Protein AF-A0A4Q3GXN6-F1 (afdb_monomer_lite)

pLDDT: mean 95.08, std 3.42, range [71.81, 98.31]

Secondary structure (DSSP, 8-state):
-EEEEE--SHHHHHHHHHHHHTT-EEEEE-SSSSTTGGGPEEEEEETTEEEEEE-S---EE--SHHHHHHHHHHHHTTSEEE-GGG-TTEEEESSSGGGGG--

Radius of gyration: 15.0 Å; chains: 1; bounding box: 37×30×45 Å

Foldseek 3Di:
DEEEFEALEPVSLVVQVVQVVVVYHYDYDYPDPDRQVQQDWDWDQDPVGIDIDSPGDPWDFDDDPVVVVLQVVCVVVVQKDADPVVHPRIMAGPVGSCSSSPD

Sequence (103 aa):
MRFAIIGSGMAGLACADALASAGHSAELFDKGRGAGGRMATRRMHTPLGQVSIDHGAQYFTVRDPGFAQLVARWRSAGIATPWVPAGKDAWIGIPGMNAVIKQ

Structure (mmCIF, N/CA/C/O backbone):
data_AF-A0A4Q3GXN6-F1
#
_entry.id   AF-A0A4Q3GXN6-F1
#
loop_
_atom_site.group_PDB
_atom_site.id
_atom_site.type_symbol
_atom_site.label_atom_id
_atom_site.label_alt_id
_atom_site.label_comp_id
_atom_site.label_asym_id
_atom_site.label_entity_id
_atom_site.label_seq_id
_atom_site.pdbx_PDB_ins_code
_atom_site.Cartn_x
_atom_site.Cartn_y
_atom_site.Cartn_z
_atom_site.occupancy
_atom_site.B_iso_or_equiv
_atom_site.auth_seq_id
_atom_site.auth_comp_id
_atom_site.auth_asym_id
_atom_site.auth_atom_id
_atom_site.pdbx_PDB_model_num
ATOM 1 N N . MET A 1 1 ? -18.766 7.702 14.786 1.00 91.19 1 MET A N 1
ATOM 2 C CA . MET A 1 1 ? -18.576 9.040 14.171 1.00 91.19 1 MET A CA 1
ATOM 3 C C . MET A 1 1 ? -18.121 8.869 12.728 1.00 91.19 1 MET A C 1
ATOM 5 O O . MET A 1 1 ? -17.660 7.781 12.389 1.00 91.19 1 MET A O 1
ATOM 9 N N . ARG A 1 2 ? -18.271 9.903 11.889 1.00 96.56 2 ARG A N 1
ATOM 10 C CA . ARG A 1 2 ? -17.802 9.892 10.497 1.00 96.56 2 ARG A CA 1
ATOM 11 C C . ARG A 1 2 ? -16.635 10.857 10.326 1.00 96.56 2 ARG A C 1
ATOM 13 O O . ARG A 1 2 ? -16.758 12.020 10.693 1.00 96.56 2 ARG A O 1
ATOM 20 N N . PHE A 1 3 ? -15.530 10.357 9.786 1.00 98.31 3 PHE A N 1
ATOM 21 C CA . PHE A 1 3 ? -14.287 11.100 9.594 1.00 98.31 3 PHE A CA 1
ATOM 22 C C . PHE A 1 3 ? -14.021 11.332 8.110 1.00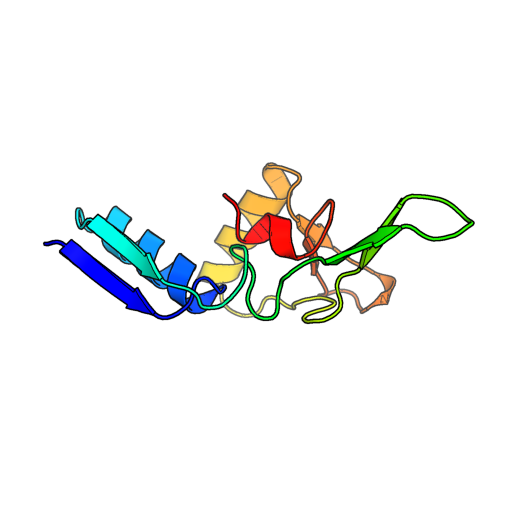 98.31 3 PHE A C 1
ATOM 24 O O . PHE A 1 3 ? -14.283 10.455 7.288 1.00 98.31 3 PHE A O 1
ATOM 31 N N . ALA A 1 4 ? -13.468 12.495 7.779 1.00 98.06 4 ALA A N 1
ATOM 32 C CA . ALA A 1 4 ? -12.906 12.770 6.464 1.00 98.06 4 ALA A CA 1
ATOM 33 C C . ALA A 1 4 ? -11.379 12.686 6.554 1.00 98.06 4 ALA A C 1
ATOM 35 O O . ALA A 1 4 ? -10.771 13.339 7.402 1.00 98.06 4 ALA A O 1
ATOM 36 N N . ILE A 1 5 ? -10.763 11.888 5.686 1.00 98.06 5 ILE A N 1
ATOM 37 C CA . ILE A 1 5 ? -9.310 11.724 5.602 1.00 98.06 5 ILE A CA 1
ATOM 38 C C . ILE A 1 5 ? -8.844 12.298 4.269 1.00 98.06 5 ILE A C 1
ATOM 40 O O . ILE A 1 5 ? -9.293 11.865 3.210 1.00 98.06 5 ILE A O 1
ATOM 44 N N . ILE A 1 6 ? -7.921 13.258 4.310 1.00 97.94 6 ILE A N 1
ATOM 45 C CA . ILE A 1 6 ? -7.311 13.821 3.103 1.00 97.94 6 ILE A CA 1
ATOM 46 C C . ILE A 1 6 ? -6.012 13.064 2.807 1.00 97.94 6 ILE A C 1
ATOM 48 O O . ILE A 1 6 ? -5.011 13.218 3.505 1.00 97.94 6 ILE A O 1
ATOM 52 N N . GLY A 1 7 ? -6.040 12.249 1.757 1.00 96.75 7 GLY A N 1
ATOM 53 C CA . GLY A 1 7 ? -4.942 11.413 1.284 1.00 96.75 7 GLY A CA 1
ATOM 54 C C . GLY A 1 7 ? -5.243 9.919 1.418 1.00 96.75 7 GLY A C 1
ATOM 55 O O . GLY A 1 7 ? -5.391 9.388 2.512 1.00 96.75 7 GLY A O 1
ATOM 56 N N . SER A 1 8 ? -5.232 9.216 0.289 1.00 95.44 8 SER A N 1
ATOM 57 C CA . SER A 1 8 ? -5.431 7.765 0.135 1.00 95.44 8 SER A CA 1
ATOM 58 C C . SER A 1 8 ? -4.106 7.006 -0.066 1.00 95.44 8 SER A C 1
ATOM 60 O O . SER A 1 8 ? -3.998 6.040 -0.826 1.00 95.44 8 SER A O 1
ATOM 62 N N . GLY A 1 9 ? -3.047 7.486 0.590 1.00 95.56 9 GLY A N 1
ATOM 63 C CA . GLY A 1 9 ? -1.779 6.763 0.719 1.00 95.56 9 GLY A CA 1
ATOM 64 C C . GLY A 1 9 ? -1.768 5.832 1.937 1.00 95.56 9 GLY A C 1
ATOM 65 O O . GLY A 1 9 ? -2.712 5.830 2.722 1.00 95.56 9 GLY A O 1
ATOM 66 N N . MET A 1 10 ? -0.659 5.108 2.137 1.00 94.81 10 MET A N 1
ATOM 67 C CA . MET A 1 10 ? -0.467 4.159 3.253 1.00 94.81 10 MET A CA 1
ATOM 68 C C . MET A 1 10 ? -0.915 4.711 4.614 1.00 94.81 10 MET A C 1
ATOM 70 O O . MET A 1 10 ? -1.652 4.048 5.327 1.00 94.81 10 MET A O 1
ATOM 74 N N . ALA A 1 11 ? -0.515 5.938 4.962 1.00 95.88 11 ALA A N 1
ATOM 75 C CA . ALA A 1 11 ? -0.871 6.530 6.251 1.00 95.88 11 ALA A CA 1
ATOM 76 C C . ALA A 1 11 ? -2.382 6.794 6.395 1.00 95.88 11 ALA A C 1
ATOM 78 O O . ALA A 1 11 ? -2.958 6.495 7.436 1.00 95.88 11 ALA A O 1
ATOM 79 N N . GLY A 1 12 ? -3.032 7.325 5.354 1.00 96.69 12 GLY A N 1
ATOM 80 C CA . GLY A 1 12 ? -4.470 7.607 5.383 1.00 96.69 12 GLY A CA 1
ATOM 81 C C . GLY A 1 12 ? -5.310 6.332 5.419 1.00 96.69 12 GLY A C 1
ATOM 82 O O . GLY A 1 12 ? -6.277 6.257 6.167 1.00 96.69 12 GLY A O 1
ATOM 83 N N . LEU A 1 13 ? -4.891 5.303 4.682 1.00 95.00 13 LEU A N 1
ATOM 84 C CA . LEU A 1 13 ? -5.535 3.989 4.698 1.00 95.00 13 LEU A CA 1
ATOM 85 C C . LEU A 1 13 ? -5.336 3.267 6.034 1.00 95.00 13 LEU A C 1
ATOM 87 O O . LEU A 1 13 ? -6.299 2.740 6.575 1.00 95.00 13 LEU A O 1
ATOM 91 N N . ALA A 1 14 ? -4.134 3.312 6.615 1.00 94.62 14 ALA A N 1
ATOM 92 C CA . ALA A 1 14 ? -3.888 2.772 7.953 1.00 94.62 14 ALA A CA 1
ATOM 93 C C . ALA A 1 14 ? -4.731 3.489 9.024 1.00 94.62 14 ALA A C 1
ATOM 95 O O . ALA A 1 14 ? -5.258 2.855 9.934 1.00 94.62 14 ALA A O 1
ATOM 96 N N . CYS A 1 15 ? -4.904 4.810 8.903 1.00 96.62 15 CYS A N 1
ATOM 97 C CA . CYS A 1 15 ? -5.799 5.569 9.774 1.00 96.62 15 CYS A CA 1
ATOM 98 C C . CYS A 1 15 ? -7.267 5.154 9.588 1.00 96.62 15 CYS A C 1
ATOM 100 O O . CYS A 1 15 ? -7.969 4.957 10.578 1.00 96.62 15 CYS A O 1
ATOM 102 N N . ALA A 1 16 ? -7.721 4.981 8.343 1.00 96.00 16 ALA A N 1
ATOM 103 C CA . ALA A 1 16 ? -9.072 4.512 8.045 1.00 96.00 16 ALA A CA 1
ATOM 104 C C . ALA A 1 16 ? -9.338 3.116 8.633 1.00 96.00 16 ALA A C 1
ATOM 106 O O . ALA A 1 16 ? -10.383 2.913 9.244 1.00 96.00 16 ALA A O 1
ATOM 107 N N . ASP A 1 17 ? -8.381 2.194 8.507 1.00 93.81 17 ASP A N 1
ATOM 108 C CA . ASP A 1 17 ? -8.451 0.838 9.065 1.00 93.81 17 ASP A CA 1
ATOM 109 C C . ASP A 1 17 ? -8.533 0.849 10.602 1.00 93.81 17 ASP A C 1
ATOM 111 O O . ASP A 1 17 ? -9.383 0.186 11.203 1.00 93.81 17 ASP A O 1
ATOM 115 N N . ALA A 1 18 ? -7.720 1.689 11.253 1.00 95.69 18 ALA A N 1
ATOM 116 C CA . ALA A 1 18 ? -7.767 1.869 12.702 1.00 95.69 18 ALA A CA 1
ATOM 117 C C . ALA A 1 18 ? -9.109 2.461 13.175 1.00 95.69 18 ALA A C 1
ATOM 119 O O . ALA A 1 18 ? -9.676 2.004 14.168 1.00 95.69 18 ALA A O 1
ATOM 120 N N . LEU A 1 19 ? -9.649 3.452 12.456 1.00 97.69 19 LEU A N 1
ATOM 121 C CA . LEU A 1 19 ? -10.961 4.037 12.749 1.00 97.69 19 LEU A CA 1
ATOM 122 C C . LEU A 1 19 ? -12.093 3.023 12.546 1.00 97.69 19 LEU A C 1
ATOM 124 O O . LEU A 1 19 ? -12.981 2.928 13.393 1.00 97.69 19 LEU A O 1
ATOM 128 N N . ALA A 1 20 ? -12.046 2.241 11.466 1.00 96.38 20 ALA A N 1
ATOM 129 C CA . ALA A 1 20 ? -13.006 1.173 11.198 1.00 96.38 20 ALA A CA 1
ATOM 130 C C . ALA A 1 20 ? -12.996 0.118 12.309 1.00 96.38 20 ALA A C 1
ATOM 132 O O . ALA A 1 20 ? -14.053 -0.231 12.836 1.00 96.38 20 ALA A O 1
ATOM 133 N N . SER A 1 21 ? -11.806 -0.305 12.743 1.00 95.81 21 SER A N 1
ATOM 134 C CA . SER A 1 21 ? -11.622 -1.238 13.863 1.00 95.81 21 SER A CA 1
ATOM 135 C C . SER A 1 21 ? -12.177 -0.702 15.190 1.00 95.81 21 SER A C 1
ATOM 137 O O . SER A 1 21 ? -12.595 -1.478 16.045 1.00 95.81 21 SER A O 1
ATOM 139 N N . ALA A 1 22 ? -12.237 0.622 15.354 1.00 97.56 22 ALA A N 1
ATOM 140 C CA . ALA A 1 22 ? -12.849 1.292 16.501 1.00 97.56 22 ALA A CA 1
ATOM 141 C C . ALA A 1 22 ? -14.367 1.551 16.341 1.00 97.56 22 ALA A C 1
ATOM 143 O O . ALA A 1 22 ? -14.967 2.250 17.158 1.00 97.56 22 ALA A O 1
ATOM 144 N N . GLY A 1 23 ? -15.012 1.026 15.292 1.00 98.06 23 GLY A N 1
ATOM 145 C CA . GLY A 1 23 ? -16.445 1.219 15.039 1.00 98.06 23 GLY A CA 1
ATOM 146 C C . GLY A 1 23 ? -16.789 2.602 14.478 1.00 98.06 23 GLY A C 1
ATOM 147 O O . GLY A 1 23 ? -17.882 3.133 14.702 1.00 98.06 23 GLY A O 1
ATOM 148 N N . HIS A 1 24 ? -15.850 3.245 13.789 1.00 98.31 24 HIS A N 1
ATOM 149 C CA . HIS A 1 24 ? -16.066 4.520 13.115 1.00 98.31 24 HIS A CA 1
ATOM 150 C C . HIS A 1 24 ? -16.028 4.364 11.597 1.00 98.31 24 HIS A C 1
ATOM 152 O O . HIS A 1 24 ? -15.356 3.499 11.055 1.00 98.31 24 HIS A O 1
ATOM 158 N N . SER A 1 25 ? -16.739 5.238 10.891 1.00 97.56 25 SER A N 1
ATOM 159 C CA . SER A 1 25 ? -16.688 5.297 9.429 1.00 97.56 25 SER A CA 1
ATOM 160 C C . SER A 1 25 ? -15.711 6.384 8.988 1.00 97.56 25 SER A C 1
ATOM 162 O O . SER A 1 25 ? -15.746 7.485 9.543 1.00 97.56 25 SER A O 1
ATOM 164 N N . ALA A 1 26 ? -14.907 6.123 7.962 1.00 97.19 26 ALA A N 1
ATOM 165 C CA . ALA A 1 26 ? -14.036 7.116 7.344 1.00 97.19 26 ALA A CA 1
ATOM 166 C C . ALA A 1 26 ? -14.301 7.207 5.838 1.00 97.19 26 ALA A C 1
ATOM 168 O O . ALA A 1 26 ? -14.532 6.196 5.179 1.00 97.19 26 ALA A O 1
ATOM 169 N N . GLU A 1 27 ? -14.253 8.419 5.300 1.00 96.88 27 GLU A N 1
ATOM 170 C CA . GLU A 1 27 ? -14.264 8.679 3.864 1.00 96.88 27 GLU A CA 1
ATOM 171 C C . GLU A 1 27 ? -12.934 9.307 3.462 1.00 96.88 27 GLU A C 1
ATOM 173 O O . GLU A 1 27 ? -12.474 10.269 4.085 1.00 96.88 27 GLU A O 1
ATOM 178 N N . LEU A 1 28 ? -12.296 8.734 2.442 1.00 95.69 28 LEU A N 1
ATOM 179 C CA . LEU A 1 28 ? -10.999 9.182 1.962 1.00 95.69 28 LEU A CA 1
ATOM 180 C C . LEU A 1 28 ? -11.172 10.063 0.728 1.00 95.69 28 LEU A C 1
ATOM 182 O O . LEU A 1 28 ? -11.831 9.682 -0.236 1.00 95.69 28 LEU A O 1
ATOM 186 N N . PHE A 1 29 ? -10.495 11.203 0.736 1.00 96.75 29 PHE A N 1
ATOM 187 C CA . PHE A 1 29 ? -10.427 12.130 -0.382 1.00 96.75 29 PHE A CA 1
ATOM 188 C C . PHE A 1 29 ? -8.991 12.205 -0.870 1.00 96.75 29 PHE A C 1
ATOM 190 O O . PHE A 1 29 ? -8.070 12.423 -0.086 1.00 96.75 29 PHE A O 1
ATOM 197 N N . ASP A 1 30 ? -8.781 12.059 -2.170 1.00 96.25 30 ASP A N 1
ATOM 198 C CA . ASP A 1 30 ? -7.461 12.192 -2.770 1.00 96.25 30 ASP A CA 1
ATOM 199 C C . ASP A 1 30 ? -7.560 12.992 -4.065 1.00 96.25 30 ASP A C 1
ATOM 201 O O . ASP A 1 30 ? -8.550 12.924 -4.791 1.00 96.25 30 ASP A O 1
ATOM 205 N N . LYS A 1 31 ? -6.513 13.759 -4.360 1.00 96.50 31 LYS A N 1
ATOM 206 C CA . LYS A 1 31 ? -6.380 14.465 -5.636 1.00 96.50 31 LYS A CA 1
ATOM 207 C C . LYS A 1 31 ? -6.016 13.500 -6.774 1.00 96.50 31 LYS A C 1
ATOM 209 O O . LYS A 1 31 ? -6.237 13.811 -7.946 1.00 96.50 31 LYS A O 1
ATOM 214 N N . GLY A 1 32 ? -5.386 12.374 -6.449 1.00 89.94 32 GLY A N 1
ATOM 215 C CA . GLY A 1 32 ? -5.025 11.324 -7.389 1.00 89.94 32 GLY A CA 1
ATOM 216 C C . GLY A 1 32 ? -6.245 10.602 -7.960 1.00 89.94 32 GLY A C 1
ATOM 217 O O . GLY A 1 32 ? -7.330 10.607 -7.395 1.00 89.94 32 GLY A O 1
ATOM 218 N N . ARG A 1 33 ? -6.052 9.921 -9.094 1.00 87.56 33 ARG A N 1
ATOM 219 C CA . ARG A 1 33 ? -7.114 9.139 -9.759 1.00 87.56 33 ARG A CA 1
ATOM 220 C C . ARG A 1 33 ? -7.416 7.795 -9.077 1.00 87.56 33 ARG A C 1
ATOM 222 O O . ARG A 1 33 ? -8.223 7.026 -9.584 1.00 87.56 33 ARG A O 1
ATOM 229 N N . GLY A 1 34 ? -6.730 7.473 -7.985 1.00 86.88 34 GLY A N 1
ATOM 230 C CA . GLY A 1 34 ? -6.932 6.244 -7.229 1.00 86.88 34 GLY A CA 1
ATOM 231 C C . GLY A 1 34 ? -5.990 6.145 -6.033 1.00 86.88 34 GLY A C 1
ATOM 232 O O . GLY A 1 34 ? -4.983 6.854 -5.971 1.00 86.88 34 GLY A O 1
ATOM 233 N N . ALA A 1 35 ? -6.317 5.227 -5.121 1.00 89.00 35 ALA A N 1
ATOM 234 C CA . ALA A 1 35 ? -5.524 4.944 -3.930 1.00 89.00 35 ALA A CA 1
ATOM 235 C C . ALA A 1 35 ? -4.103 4.497 -4.286 1.00 89.00 35 ALA A C 1
ATOM 237 O O . ALA A 1 35 ? -3.880 3.762 -5.260 1.00 89.00 35 ALA A O 1
ATOM 238 N N . GLY A 1 36 ? -3.128 4.973 -3.516 1.00 90.44 36 GLY A N 1
ATOM 239 C CA . GLY A 1 36 ? -1.736 4.828 -3.916 1.00 90.44 36 GLY A CA 1
ATOM 240 C C . GLY A 1 36 ? -0.769 5.728 -3.174 1.00 90.44 36 GLY A C 1
ATOM 241 O O . GLY A 1 36 ? 0.193 5.275 -2.550 1.00 90.44 36 GLY A O 1
ATOM 242 N N . GLY A 1 37 ? -0.975 7.036 -3.319 1.00 93.75 37 GLY A N 1
ATOM 243 C CA . GLY A 1 37 ? 0.052 8.027 -3.015 1.00 93.75 37 GLY A CA 1
ATOM 244 C C . GLY A 1 37 ? 1.410 7.626 -3.613 1.00 93.75 37 GLY A C 1
ATOM 245 O O . GLY A 1 37 ? 1.517 7.244 -4.778 1.00 93.75 37 GLY A O 1
ATOM 246 N N . ARG A 1 38 ? 2.453 7.637 -2.779 1.00 96.00 38 ARG A N 1
ATOM 247 C CA . ARG A 1 38 ? 3.824 7.247 -3.161 1.00 96.00 38 ARG A CA 1
ATOM 248 C C . ARG A 1 38 ? 4.019 5.744 -3.390 1.00 96.00 38 ARG A C 1
ATOM 250 O O . ARG A 1 38 ? 5.101 5.342 -3.785 1.00 96.00 38 ARG A O 1
ATOM 257 N N . MET A 1 39 ? 3.003 4.918 -3.170 1.00 95.81 39 MET A N 1
ATOM 258 C CA . MET A 1 39 ? 3.034 3.480 -3.460 1.00 95.81 39 MET A CA 1
ATOM 259 C C . MET A 1 39 ? 2.265 3.134 -4.740 1.00 95.81 39 MET A C 1
ATOM 261 O O . MET A 1 39 ? 2.043 1.967 -5.030 1.00 95.81 39 MET A O 1
ATOM 265 N N . ALA A 1 40 ? 1.826 4.133 -5.513 1.00 94.44 40 ALA A N 1
ATOM 266 C CA . ALA A 1 40 ? 1.060 3.909 -6.729 1.00 94.44 40 ALA A CA 1
ATOM 267 C C . ALA A 1 40 ? 1.885 3.232 -7.842 1.00 94.44 40 ALA A C 1
ATOM 269 O O . ALA A 1 40 ? 2.890 3.768 -8.315 1.00 94.44 40 ALA A O 1
ATOM 270 N N . THR A 1 41 ? 1.370 2.116 -8.352 1.00 94.25 41 THR A N 1
ATOM 271 C CA . THR A 1 41 ? 1.807 1.493 -9.606 1.00 94.25 41 THR A CA 1
ATOM 272 C C . THR A 1 41 ? 1.169 2.209 -10.796 1.00 94.25 41 THR A C 1
ATOM 274 O O . THR A 1 41 ? -0.060 2.314 -10.879 1.00 94.25 41 THR A O 1
ATOM 277 N N . ARG A 1 42 ? 1.982 2.697 -11.737 1.00 92.88 42 ARG A N 1
ATOM 278 C CA . ARG A 1 42 ? 1.513 3.289 -12.999 1.00 92.88 42 ARG A CA 1
ATOM 279 C C . ARG A 1 42 ? 1.424 2.230 -14.082 1.00 92.88 42 ARG A C 1
ATOM 281 O O . ARG A 1 42 ? 2.344 1.442 -14.233 1.00 92.88 42 ARG A O 1
ATOM 288 N N . ARG A 1 43 ? 0.352 2.258 -14.870 1.00 92.94 43 ARG A N 1
ATOM 289 C CA . ARG A 1 43 ? 0.187 1.422 -16.067 1.00 92.94 43 ARG A CA 1
ATOM 290 C C . ARG A 1 43 ? 0.385 2.283 -17.306 1.00 92.94 43 ARG A C 1
ATOM 292 O O . ARG A 1 43 ? -0.169 3.381 -1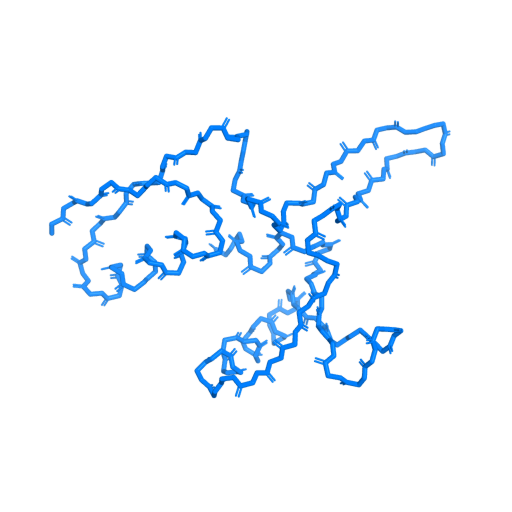7.364 1.00 92.94 43 ARG A O 1
ATOM 299 N N . MET A 1 44 ? 1.158 1.807 -18.274 1.00 94.50 44 MET A N 1
ATOM 300 C CA . MET A 1 44 ? 1.375 2.505 -19.543 1.00 94.50 44 MET A CA 1
ATOM 301 C C . MET A 1 44 ? 1.450 1.523 -20.711 1.00 94.50 44 MET A C 1
ATOM 303 O O . MET A 1 44 ? 1.817 0.362 -20.536 1.00 94.50 44 MET A O 1
ATOM 307 N N . HIS A 1 45 ? 1.104 2.007 -21.900 1.00 96.81 45 HIS A N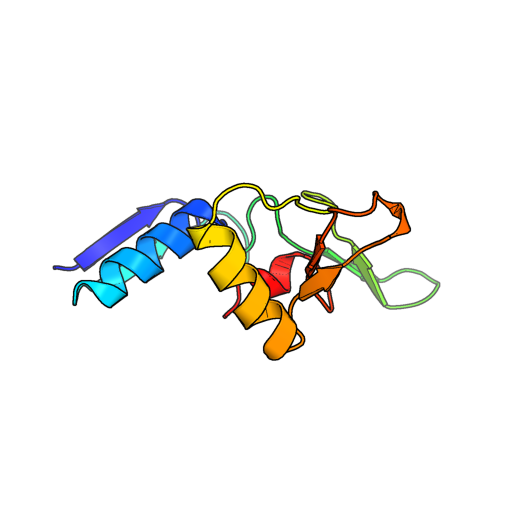 1
ATOM 308 C CA . HIS A 1 45 ? 1.298 1.273 -23.146 1.00 96.81 45 HIS A CA 1
ATOM 309 C C . HIS A 1 45 ? 2.654 1.642 -23.743 1.00 96.81 45 HIS A C 1
ATOM 311 O O . HIS A 1 45 ? 3.009 2.818 -23.802 1.00 96.81 45 HIS A O 1
ATOM 317 N N . THR A 1 46 ? 3.391 0.635 -24.193 1.00 95.38 46 THR A N 1
ATOM 318 C CA . THR A 1 46 ? 4.664 0.775 -24.906 1.00 95.38 46 THR A CA 1
ATOM 319 C C . THR A 1 46 ? 4.589 -0.015 -26.215 1.00 95.38 46 THR A C 1
ATOM 321 O O . THR A 1 46 ? 3.714 -0.876 -26.344 1.00 95.38 46 THR A O 1
ATOM 324 N N . PRO A 1 47 ? 5.511 0.198 -27.173 1.00 97.31 47 PRO A N 1
ATOM 325 C CA . PRO A 1 47 ? 5.608 -0.656 -28.360 1.00 97.31 47 PRO A CA 1
ATOM 326 C C . PRO A 1 47 ? 5.802 -2.150 -28.046 1.00 97.31 47 PRO A C 1
ATOM 328 O O . PRO A 1 47 ? 5.488 -2.991 -28.879 1.00 97.31 47 PRO A O 1
ATOM 331 N N . LEU A 1 48 ? 6.288 -2.485 -26.844 1.00 94.62 48 LEU A N 1
ATOM 332 C CA . LEU A 1 48 ? 6.492 -3.859 -26.370 1.00 94.62 48 LEU A CA 1
ATOM 333 C C . LEU A 1 48 ? 5.276 -4.426 -25.611 1.00 94.62 48 LEU A C 1
ATOM 335 O O . LEU A 1 48 ? 5.332 -5.546 -25.113 1.00 94.62 48 LEU A O 1
ATOM 339 N N . GLY A 1 49 ? 4.185 -3.661 -25.500 1.00 96.06 49 GLY A N 1
ATOM 340 C CA . GLY A 1 49 ? 2.973 -4.037 -24.773 1.00 96.06 49 GLY A CA 1
ATOM 341 C C . GLY A 1 49 ? 2.691 -3.166 -23.546 1.00 96.06 49 GLY A C 1
ATOM 342 O O . GLY A 1 49 ? 3.296 -2.108 -23.338 1.00 96.06 49 GLY A O 1
ATOM 343 N N . GLN A 1 50 ? 1.721 -3.598 -22.736 1.00 96.50 50 GLN A N 1
ATOM 344 C CA . GLN A 1 50 ? 1.388 -2.938 -21.474 1.00 96.50 50 GLN A CA 1
ATOM 345 C C . GLN A 1 50 ? 2.435 -3.247 -20.406 1.00 96.50 50 GLN A C 1
ATOM 347 O O . GLN A 1 50 ? 2.763 -4.405 -20.163 1.00 96.50 50 GLN A O 1
ATOM 352 N N . VAL A 1 51 ? 2.898 -2.208 -19.716 1.00 95.12 51 VAL A N 1
ATOM 353 C CA . VAL A 1 51 ? 3.817 -2.340 -18.582 1.00 95.12 51 VAL A CA 1
ATOM 354 C C . VAL A 1 51 ? 3.239 -1.663 -17.345 1.00 95.12 51 VAL A C 1
ATOM 356 O O . VAL A 1 51 ? 2.504 -0.673 -17.431 1.00 95.12 51 VAL A O 1
ATOM 359 N N . SER A 1 52 ? 3.578 -2.213 -16.180 1.00 93.94 52 SER A N 1
ATOM 360 C CA . SER A 1 52 ? 3.263 -1.645 -14.869 1.00 93.94 52 SER A CA 1
ATOM 361 C C . SER A 1 52 ? 4.561 -1.251 -14.172 1.00 93.94 52 SER A C 1
ATOM 363 O O . SER A 1 52 ? 5.500 -2.039 -14.146 1.00 93.94 52 SER A O 1
ATOM 365 N N . ILE A 1 53 ? 4.625 -0.030 -13.639 1.00 93.94 53 ILE A N 1
ATOM 366 C CA . ILE A 1 53 ? 5.836 0.538 -13.044 1.00 93.94 53 ILE A CA 1
ATOM 367 C C . ILE A 1 53 ? 5.533 1.109 -11.663 1.00 93.94 53 ILE A C 1
ATOM 369 O O . ILE A 1 53 ? 4.731 2.039 -11.509 1.00 93.94 53 ILE A O 1
ATOM 373 N N . ASP A 1 54 ? 6.246 0.600 -10.666 1.00 94.75 54 ASP A N 1
ATOM 374 C CA . ASP A 1 54 ? 6.296 1.15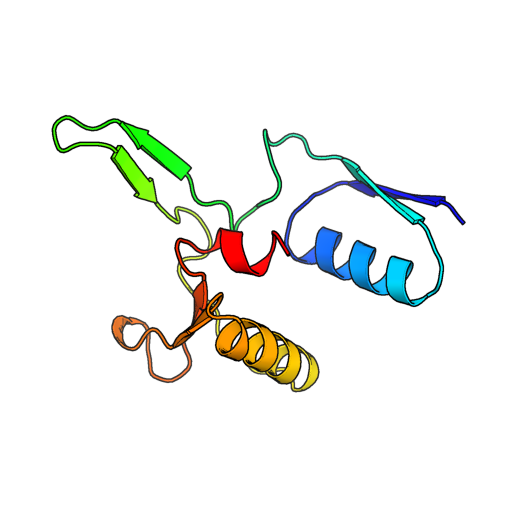7 -9.318 1.00 94.75 54 ASP A CA 1
ATOM 375 C C . ASP A 1 54 ? 7.287 2.324 -9.280 1.00 94.75 54 ASP A C 1
ATOM 377 O O . ASP A 1 54 ? 8.458 2.190 -8.944 1.00 94.75 54 ASP A O 1
ATOM 381 N N . HIS A 1 55 ? 6.802 3.493 -9.693 1.00 92.94 55 HIS A N 1
ATOM 382 C CA . HIS A 1 55 ? 7.609 4.711 -9.837 1.00 92.94 55 HIS A CA 1
ATOM 383 C C . HIS A 1 55 ? 7.878 5.468 -8.523 1.00 92.94 55 HIS A C 1
ATOM 385 O O . HIS A 1 55 ? 8.548 6.498 -8.537 1.00 92.94 55 HIS A O 1
ATOM 391 N N . GLY A 1 56 ? 7.285 5.018 -7.416 1.00 93.81 56 GLY A N 1
ATOM 392 C CA . GLY A 1 56 ? 7.430 5.633 -6.100 1.00 93.81 56 GLY A CA 1
ATOM 393 C C . GLY A 1 56 ? 8.278 4.764 -5.177 1.00 93.81 56 GLY A C 1
ATOM 394 O O . GLY A 1 56 ? 9.472 4.590 -5.399 1.00 93.81 56 GLY A O 1
ATOM 395 N N . ALA A 1 57 ? 7.665 4.213 -4.131 1.00 95.69 57 ALA A N 1
ATOM 396 C CA . ALA A 1 57 ? 8.313 3.227 -3.276 1.00 95.69 57 ALA A CA 1
ATOM 397 C C . ALA A 1 57 ? 8.616 1.957 -4.084 1.00 95.69 57 ALA A C 1
ATOM 399 O O . ALA A 1 57 ? 7.698 1.270 -4.525 1.00 95.69 57 ALA A O 1
ATOM 400 N N . GLN A 1 58 ? 9.900 1.654 -4.271 1.00 93.88 58 GLN A N 1
ATOM 401 C CA . GLN A 1 58 ? 10.328 0.456 -4.998 1.00 93.88 58 GLN A CA 1
ATOM 402 C C . GLN A 1 58 ? 10.275 -0.795 -4.119 1.00 93.88 58 GLN A C 1
ATOM 404 O O . GLN A 1 58 ? 9.953 -1.874 -4.595 1.00 93.88 58 GLN A O 1
ATOM 409 N N . TYR A 1 59 ? 10.565 -0.636 -2.828 1.00 96.94 59 TYR A N 1
ATOM 410 C CA . TYR A 1 59 ? 10.480 -1.669 -1.803 1.00 96.94 59 TYR A CA 1
ATOM 411 C C . TYR A 1 59 ? 10.281 -1.020 -0.432 1.00 96.94 59 TYR A C 1
ATOM 413 O O . TYR A 1 59 ? 10.403 0.199 -0.280 1.00 96.94 59 TYR A O 1
ATOM 421 N N . PHE A 1 60 ? 9.994 -1.834 0.576 1.00 97.38 60 PHE A N 1
ATOM 422 C CA . PHE A 1 60 ? 10.013 -1.419 1.975 1.00 97.38 60 PHE A CA 1
ATOM 423 C C . PHE A 1 60 ? 10.766 -2.438 2.831 1.00 97.38 60 PHE A C 1
ATOM 425 O O . PHE A 1 60 ? 10.959 -3.584 2.437 1.00 97.38 60 PHE A O 1
ATOM 432 N N . THR A 1 61 ? 11.211 -2.003 4.007 1.00 97.62 61 THR A N 1
ATOM 433 C CA . THR A 1 61 ? 11.791 -2.881 5.034 1.00 97.62 61 THR A CA 1
ATOM 434 C C . THR A 1 61 ? 10.884 -2.881 6.254 1.00 97.62 61 THR A C 1
ATOM 436 O O . THR A 1 61 ? 10.084 -1.962 6.446 1.00 97.62 61 THR A O 1
ATOM 439 N N . VAL A 1 62 ? 10.990 -3.920 7.075 1.00 97.19 62 VAL A N 1
ATOM 440 C CA . VAL A 1 62 ? 10.120 -4.128 8.233 1.00 97.19 62 VAL A CA 1
ATOM 441 C C . VAL A 1 62 ? 10.965 -4.071 9.499 1.00 97.19 62 VAL A C 1
ATOM 443 O O . VAL A 1 62 ? 11.943 -4.800 9.622 1.00 97.19 62 VAL A O 1
ATOM 446 N N . ARG A 1 63 ? 10.599 -3.183 10.426 1.00 96.81 63 ARG A N 1
ATOM 447 C CA . ARG A 1 63 ? 11.299 -2.992 11.713 1.00 96.81 63 ARG A CA 1
ATOM 448 C C . ARG A 1 63 ? 10.353 -3.019 12.907 1.00 96.81 63 ARG A C 1
ATOM 450 O O . ARG A 1 63 ? 10.733 -3.474 13.977 1.00 96.81 63 ARG A O 1
ATOM 457 N N . ASP A 1 64 ? 9.133 -2.529 12.711 1.00 97.56 64 ASP A N 1
ATOM 458 C CA . ASP A 1 64 ? 8.099 -2.511 13.736 1.00 97.56 64 ASP A CA 1
ATOM 459 C C . ASP A 1 64 ? 7.409 -3.889 13.855 1.00 97.56 64 ASP A C 1
ATOM 461 O O . ASP A 1 64 ? 7.017 -4.452 12.825 1.00 97.56 64 ASP A O 1
ATOM 465 N N . PRO A 1 65 ? 7.229 -4.440 15.072 1.00 97.31 65 PRO A N 1
ATOM 466 C CA . PRO A 1 65 ? 6.562 -5.728 15.268 1.00 97.31 65 PRO A CA 1
ATOM 467 C C . PRO A 1 65 ? 5.104 -5.761 14.791 1.00 97.31 65 PRO A C 1
ATOM 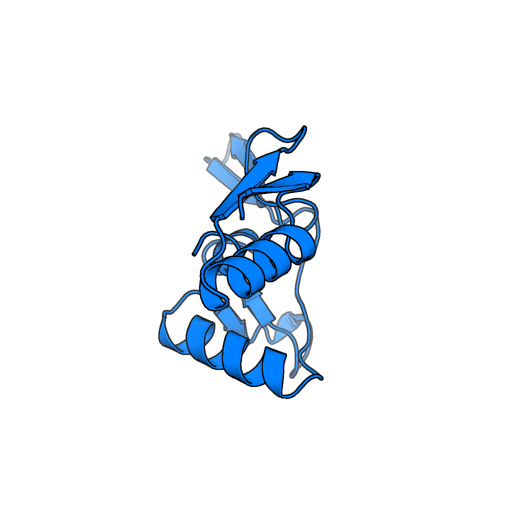469 O O . PRO A 1 65 ? 4.658 -6.783 14.267 1.00 97.31 65 PRO A O 1
ATOM 472 N N . GLY A 1 66 ? 4.358 -4.664 14.943 1.00 95.38 66 GLY A N 1
ATOM 473 C CA . GLY A 1 66 ? 2.979 -4.568 14.459 1.00 95.38 66 GLY A CA 1
ATOM 474 C C . GLY A 1 66 ? 2.923 -4.612 12.932 1.00 95.38 66 GLY A C 1
ATOM 475 O O . GLY A 1 66 ? 2.159 -5.382 12.344 1.00 95.38 66 GLY A O 1
ATOM 476 N N . PHE A 1 67 ? 3.811 -3.864 12.278 1.00 95.62 67 PHE A N 1
ATOM 477 C CA . PHE A 1 67 ? 3.963 -3.893 10.829 1.00 95.62 67 PHE A CA 1
ATOM 478 C C . PHE A 1 67 ? 4.440 -5.261 10.325 1.00 95.62 67 PHE A C 1
ATOM 480 O O . PHE A 1 67 ? 3.969 -5.727 9.290 1.00 95.62 67 PHE A O 1
ATOM 487 N N . ALA A 1 68 ? 5.295 -5.963 11.074 1.00 97.25 68 ALA A N 1
ATOM 488 C CA . ALA A 1 68 ? 5.718 -7.319 10.727 1.00 97.25 68 ALA A CA 1
ATOM 489 C C . ALA A 1 68 ? 4.548 -8.308 10.669 1.00 97.25 68 ALA A C 1
ATOM 491 O O . ALA A 1 68 ? 4.464 -9.103 9.731 1.00 97.25 68 ALA A O 1
ATOM 492 N N . GLN A 1 69 ? 3.605 -8.223 11.611 1.00 96.75 69 GLN A N 1
ATOM 493 C CA . GLN A 1 69 ? 2.395 -9.047 11.577 1.00 96.75 69 GLN A CA 1
ATOM 494 C C . GLN A 1 69 ? 1.520 -8.721 10.362 1.00 96.75 69 GLN A C 1
ATOM 496 O O . GLN A 1 69 ? 0.986 -9.629 9.725 1.00 96.75 69 GLN A O 1
ATOM 501 N N . LEU A 1 70 ? 1.394 -7.439 10.011 1.00 95.44 70 LEU A N 1
ATOM 502 C CA . LEU A 1 70 ? 0.652 -7.016 8.824 1.00 95.44 70 LEU A CA 1
ATOM 503 C C . LEU A 1 70 ? 1.289 -7.558 7.534 1.00 95.44 70 LEU A C 1
ATOM 505 O O . LEU A 1 70 ? 0.597 -8.140 6.701 1.00 95.44 70 LEU A O 1
ATOM 509 N N . VAL A 1 71 ? 2.611 -7.455 7.402 1.00 96.94 71 VAL A N 1
ATOM 510 C CA . VAL A 1 71 ? 3.350 -7.972 6.241 1.00 96.94 71 VAL A CA 1
ATOM 511 C C . VAL A 1 71 ? 3.268 -9.498 6.155 1.00 96.94 71 VAL A C 1
ATOM 513 O O . VAL A 1 71 ? 3.122 -10.039 5.060 1.00 96.94 71 VAL A O 1
ATOM 516 N N . ALA A 1 72 ? 3.276 -10.208 7.286 1.00 97.31 72 ALA A N 1
ATOM 517 C CA . ALA A 1 72 ? 3.063 -11.656 7.312 1.00 97.31 72 ALA A CA 1
ATOM 518 C C . ALA A 1 72 ? 1.666 -12.054 6.797 1.00 97.31 72 ALA A C 1
ATOM 520 O O . ALA A 1 72 ? 1.542 -13.034 6.053 1.00 97.31 72 ALA A O 1
ATOM 521 N N . ARG A 1 73 ? 0.623 -11.274 7.125 1.00 96.56 73 ARG A N 1
ATOM 522 C CA . ARG A 1 73 ? -0.722 -11.462 6.553 1.00 96.56 73 ARG A CA 1
ATOM 523 C C . ARG A 1 73 ? -0.723 -11.224 5.046 1.00 96.56 73 ARG A C 1
ATOM 525 O O . ARG A 1 73 ? -1.206 -12.077 4.308 1.00 96.56 73 ARG A O 1
ATOM 532 N N . TRP A 1 74 ? -0.117 -10.131 4.576 1.00 96.88 74 TRP A N 1
ATOM 533 C CA . TRP A 1 74 ? 0.001 -9.861 3.138 1.00 96.88 74 TRP A CA 1
ATOM 534 C C . TRP A 1 74 ? 0.759 -10.955 2.394 1.00 96.88 74 TRP A C 1
ATOM 536 O O . TRP A 1 74 ? 0.347 -11.342 1.306 1.00 96.88 74 TRP A O 1
ATOM 546 N N . ARG A 1 75 ? 1.831 -11.495 2.980 1.00 97.12 75 ARG A N 1
ATOM 547 C CA . ARG A 1 75 ? 2.565 -12.624 2.400 1.00 97.12 75 ARG A CA 1
ATOM 548 C C . ARG A 1 75 ? 1.693 -13.864 2.278 1.00 97.12 75 ARG A C 1
ATOM 550 O O . ARG A 1 75 ? 1.675 -14.490 1.225 1.00 97.12 75 ARG A O 1
ATOM 557 N N . SER A 1 76 ? 0.969 -14.203 3.340 1.00 97.25 76 SER A N 1
ATOM 558 C CA . SER A 1 76 ? 0.087 -15.376 3.360 1.00 97.25 76 SER A CA 1
ATOM 559 C C . SER A 1 76 ? -1.055 -15.246 2.347 1.00 97.25 76 SER A C 1
ATOM 561 O O . SER A 1 76 ? -1.475 -16.240 1.767 1.00 97.25 76 SER A O 1
ATOM 563 N N . ALA A 1 77 ? -1.505 -14.017 2.086 1.00 96.50 77 ALA A N 1
ATOM 564 C CA . ALA A 1 77 ? -2.496 -13.697 1.061 1.00 96.50 77 ALA A CA 1
ATOM 565 C C . ALA A 1 77 ? -1.916 -13.578 -0.367 1.00 96.50 77 ALA A C 1
ATOM 567 O O . ALA A 1 77 ? -2.666 -13.320 -1.303 1.00 96.50 77 ALA A O 1
ATOM 568 N N . GLY A 1 78 ? -0.599 -13.728 -0.558 1.00 96.81 78 GLY A N 1
ATOM 569 C CA . GLY A 1 78 ? 0.052 -13.592 -1.869 1.00 96.81 78 GLY A CA 1
ATOM 570 C C . GLY A 1 78 ? 0.201 -12.150 -2.373 1.00 96.81 78 GLY A C 1
ATOM 571 O O . GLY A 1 78 ? 0.411 -11.933 -3.562 1.00 96.81 78 GLY A O 1
ATOM 572 N N . ILE A 1 79 ? 0.100 -11.160 -1.484 1.00 97.25 79 ILE A N 1
ATOM 573 C CA . ILE A 1 79 ? 0.055 -9.728 -1.825 1.00 97.25 79 ILE A CA 1
ATOM 574 C C . ILE A 1 79 ? 1.407 -9.042 -1.617 1.00 97.25 79 ILE A C 1
ATOM 576 O O . ILE A 1 79 ? 1.685 -8.018 -2.241 1.00 97.25 79 ILE A O 1
ATOM 580 N N . ALA A 1 80 ? 2.272 -9.611 -0.777 1.00 97.56 80 ALA A N 1
ATOM 581 C CA . ALA A 1 80 ? 3.643 -9.152 -0.590 1.00 97.56 80 ALA A CA 1
ATOM 582 C C . ALA A 1 80 ? 4.638 -10.318 -0.618 1.00 97.56 80 ALA A C 1
ATOM 584 O O . ALA A 1 80 ? 4.339 -11.414 -0.148 1.00 97.56 80 ALA A O 1
ATOM 585 N N . THR A 1 81 ? 5.848 -10.073 -1.117 1.00 97.50 81 THR A N 1
ATOM 586 C CA . THR A 1 81 ? 6.941 -11.057 -1.129 1.00 97.50 81 THR A CA 1
ATOM 587 C C . THR A 1 81 ? 8.273 -10.407 -0.759 1.00 97.50 81 THR A C 1
ATOM 589 O O . THR A 1 81 ? 8.455 -9.215 -1.031 1.00 97.50 81 THR A O 1
ATOM 592 N N . PRO A 1 82 ? 9.236 -11.161 -0.194 1.00 97.50 82 PRO A N 1
ATOM 593 C CA . PRO A 1 82 ? 10.620 -10.712 -0.122 1.00 97.50 82 PRO A CA 1
ATOM 594 C C . PRO A 1 82 ? 11.189 -10.421 -1.517 1.00 97.50 82 PRO A C 1
ATOM 596 O O . PRO A 1 82 ? 10.898 -11.142 -2.475 1.00 97.50 82 PRO A O 1
ATOM 599 N N . TRP A 1 83 ? 12.039 -9.399 -1.620 1.00 96.25 83 TRP A N 1
ATOM 600 C CA . TRP A 1 83 ? 12.702 -8.993 -2.857 1.00 96.25 83 TRP A CA 1
ATOM 601 C C . TRP A 1 83 ? 14.221 -8.941 -2.681 1.00 96.25 83 TRP A C 1
ATOM 603 O O . TRP A 1 83 ? 14.816 -7.900 -2.410 1.00 96.25 83 TRP A O 1
ATOM 613 N N . VAL A 1 84 ? 14.846 -10.105 -2.878 1.00 91.56 84 VAL A N 1
ATOM 614 C CA . VAL A 1 84 ? 16.290 -10.342 -2.696 1.00 91.56 84 VAL A CA 1
ATOM 615 C C . VAL A 1 84 ? 17.193 -9.326 -3.423 1.00 91.56 84 VAL A C 1
ATOM 617 O O . VAL A 1 84 ? 18.183 -8.919 -2.815 1.00 91.56 84 VAL A O 1
ATOM 620 N N . PRO A 1 85 ? 16.886 -8.854 -4.654 1.00 93.25 85 PRO A N 1
ATOM 621 C CA . PRO A 1 85 ? 17.728 -7.873 -5.345 1.00 93.25 85 PRO A CA 1
ATOM 622 C C . PRO A 1 85 ? 17.948 -6.547 -4.599 1.00 93.25 85 PRO A C 1
ATOM 624 O O . PRO A 1 85 ? 18.991 -5.929 -4.790 1.00 93.25 85 PRO A O 1
ATOM 627 N N . ALA A 1 86 ? 17.015 -6.113 -3.743 1.00 91.25 86 ALA A N 1
ATOM 628 C CA . ALA A 1 86 ? 17.175 -4.900 -2.927 1.00 91.25 86 ALA A CA 1
ATOM 629 C C . ALA A 1 86 ? 17.705 -5.166 -1.509 1.00 91.25 86 ALA A C 1
ATOM 631 O O . ALA A 1 86 ? 17.870 -4.231 -0.724 1.00 91.25 86 ALA A O 1
ATOM 632 N N . GLY A 1 87 ? 17.980 -6.428 -1.173 1.00 93.75 87 GLY A N 1
ATOM 633 C CA . GLY A 1 87 ? 18.524 -6.848 0.113 1.00 93.75 87 GLY A CA 1
ATOM 634 C C . GLY A 1 87 ? 17.657 -7.879 0.835 1.00 93.75 87 GLY A C 1
ATOM 635 O O . GLY A 1 87 ? 16.479 -8.067 0.543 1.00 93.75 87 GLY A O 1
ATOM 636 N N . LYS A 1 88 ? 18.257 -8.545 1.828 1.00 92.00 88 LYS A N 1
ATOM 637 C CA . LYS A 1 88 ? 17.636 -9.645 2.592 1.00 92.00 88 LYS A CA 1
ATOM 638 C C . LYS A 1 88 ? 16.356 -9.263 3.351 1.00 92.00 88 LYS A C 1
ATOM 640 O O . LYS A 1 88 ? 15.524 -10.127 3.598 1.00 92.00 88 LYS A O 1
ATOM 645 N N . ASP A 1 89 ? 16.199 -7.982 3.684 1.00 94.44 89 ASP A N 1
ATOM 646 C CA . ASP A 1 89 ? 15.087 -7.470 4.494 1.00 94.44 89 ASP A CA 1
ATOM 647 C C . ASP A 1 89 ? 14.060 -6.685 3.655 1.00 94.44 89 ASP A C 1
ATOM 649 O O . ASP A 1 89 ? 13.150 -6.061 4.207 1.00 94.44 89 ASP A O 1
ATOM 653 N N . ALA A 1 90 ? 14.225 -6.665 2.327 1.00 97.62 90 ALA A N 1
ATOM 654 C CA . ALA A 1 90 ? 13.382 -5.907 1.413 1.00 97.62 90 ALA A CA 1
ATOM 655 C C . ALA A 1 90 ? 12.122 -6.687 1.016 1.00 97.62 90 ALA A C 1
ATOM 657 O O . ALA A 1 90 ? 12.169 -7.888 0.749 1.00 97.62 90 ALA A O 1
ATOM 658 N N . TRP A 1 91 ? 11.005 -5.971 0.923 1.00 98.12 91 TRP A N 1
ATOM 659 C CA . TRP A 1 91 ? 9.694 -6.485 0.537 1.00 98.12 91 TRP A CA 1
ATOM 660 C C . TRP A 1 91 ? 9.078 -5.636 -0.567 1.00 98.12 91 TRP A C 1
ATOM 662 O O . TRP A 1 91 ? 9.242 -4.413 -0.592 1.00 98.12 91 TRP A O 1
ATOM 672 N N . ILE A 1 92 ? 8.321 -6.289 -1.444 1.00 97.69 92 ILE A N 1
ATOM 673 C CA . ILE A 1 92 ? 7.526 -5.652 -2.498 1.00 97.69 92 ILE A CA 1
ATOM 674 C C . ILE A 1 92 ? 6.085 -6.153 -2.471 1.00 97.69 92 ILE A C 1
ATOM 676 O O . ILE A 1 92 ? 5.816 -7.252 -1.983 1.00 97.69 92 ILE A O 1
ATOM 680 N N . GLY A 1 93 ? 5.168 -5.352 -3.017 1.00 96.81 93 GLY A N 1
ATOM 681 C CA . GLY A 1 93 ? 3.809 -5.792 -3.336 1.00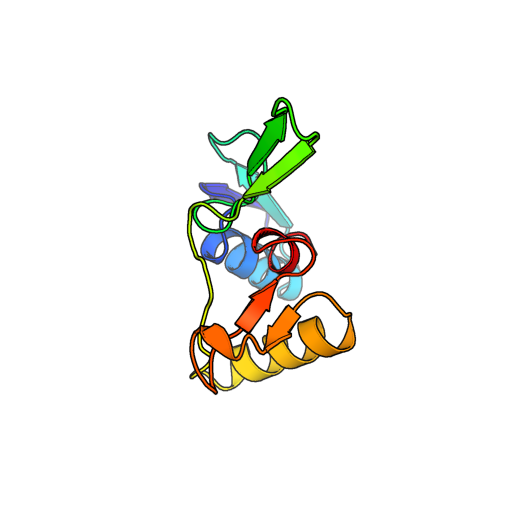 96.81 93 GLY A CA 1
ATOM 682 C C . GLY A 1 93 ? 3.744 -6.545 -4.670 1.00 96.81 93 GLY A C 1
ATOM 683 O O . GLY A 1 93 ? 4.548 -6.284 -5.563 1.00 96.81 93 GLY A O 1
ATOM 684 N N . ILE A 1 94 ? 2.780 -7.456 -4.824 1.00 95.31 94 ILE A N 1
ATOM 685 C CA . ILE A 1 94 ? 2.526 -8.218 -6.060 1.00 95.31 94 ILE A CA 1
ATOM 686 C C . ILE A 1 94 ? 1.046 -8.051 -6.453 1.00 95.31 94 ILE A C 1
ATOM 688 O O . ILE A 1 94 ? 0.184 -8.213 -5.591 1.00 95.31 94 ILE A O 1
ATOM 692 N N . PRO A 1 95 ? 0.709 -7.731 -7.724 1.00 93.50 95 PRO A N 1
ATOM 693 C CA . PRO A 1 95 ? 1.596 -7.581 -8.890 1.00 93.50 95 PRO A CA 1
ATOM 694 C C . PRO A 1 95 ? 2.308 -6.220 -8.989 1.00 93.50 95 PRO A C 1
ATOM 696 O O . PRO A 1 95 ? 2.992 -5.957 -9.973 1.00 93.50 95 PRO A O 1
ATOM 699 N N . GLY A 1 96 ? 2.138 -5.344 -8.003 1.00 94.50 96 GLY A N 1
ATOM 700 C CA . GLY A 1 96 ? 2.861 -4.082 -7.892 1.00 94.50 96 GLY A CA 1
ATOM 701 C C . GLY A 1 96 ? 2.753 -3.532 -6.477 1.00 94.50 96 GLY A C 1
ATOM 702 O O . GLY A 1 96 ? 1.943 -4.005 -5.674 1.00 94.50 96 GLY A O 1
ATOM 703 N N . MET A 1 97 ? 3.546 -2.512 -6.166 1.00 96.00 97 MET A N 1
ATOM 704 C CA . MET A 1 97 ? 3.626 -1.933 -4.826 1.00 96.00 97 MET A CA 1
ATOM 705 C C . MET A 1 97 ? 2.268 -1.460 -4.292 1.00 96.00 97 MET A C 1
ATOM 707 O O . MET A 1 97 ? 2.022 -1.527 -3.090 1.00 96.00 97 MET A O 1
ATOM 711 N N . ASN A 1 98 ? 1.344 -1.033 -5.158 1.00 94.19 98 ASN A N 1
ATOM 712 C CA . ASN A 1 98 ? 0.020 -0.590 -4.715 1.00 94.19 98 ASN A CA 1
ATOM 713 C C . ASN A 1 98 ? -0.896 -1.723 -4.224 1.00 94.19 98 ASN A C 1
ATOM 715 O O . ASN A 1 98 ? -1.969 -1.428 -3.704 1.00 94.19 98 ASN A O 1
ATOM 719 N N . ALA A 1 99 ? -0.511 -2.991 -4.382 1.00 94.06 99 ALA A N 1
ATOM 720 C CA . ALA A 1 99 ? -1.326 -4.120 -3.951 1.00 94.06 99 ALA A CA 1
ATOM 721 C C . ALA A 1 99 ? -1.472 -4.170 -2.422 1.00 94.06 99 ALA A C 1
ATOM 723 O O . ALA A 1 99 ? -2.560 -4.425 -1.917 1.00 94.06 99 ALA A O 1
ATOM 724 N N . VAL A 1 100 ? -0.420 -3.821 -1.668 1.00 93.06 100 VAL A N 1
ATOM 725 C CA . VAL A 1 100 ? -0.449 -3.875 -0.191 1.00 93.06 100 VAL A CA 1
ATOM 726 C C . VAL A 1 100 ? -1.356 -2.815 0.449 1.00 93.06 100 VAL A C 1
ATOM 728 O O . VAL A 1 100 ? -1.627 -2.884 1.641 1.00 93.06 100 VAL A O 1
ATOM 731 N N . ILE A 1 101 ? -1.846 -1.849 -0.333 1.00 89.56 101 ILE A N 1
ATOM 732 C CA . ILE A 1 101 ? -2.719 -0.756 0.125 1.00 89.56 101 ILE A CA 1
ATOM 733 C C . ILE A 1 101 ? -4.112 -0.774 -0.524 1.00 89.56 101 ILE A C 1
ATOM 735 O O . ILE A 1 101 ? -4.873 0.170 -0.352 1.00 89.56 101 ILE A O 1
ATOM 739 N N . LYS A 1 102 ? -4.449 -1.804 -1.306 1.00 85.31 102 LYS A N 1
ATOM 740 C CA . LYS A 1 102 ? -5.761 -1.948 -1.967 1.00 85.31 102 LYS A CA 1
ATOM 741 C C . LYS A 1 102 ? -6.557 -3.147 -1.438 1.00 85.31 102 LYS A C 1
ATOM 743 O O . LYS A 1 102 ? -7.299 -3.760 -2.200 1.00 85.31 102 LYS A O 1
ATOM 748 N N . GLN A 1 103 ? -6.335 -3.481 -0.168 1.00 71.81 103 GLN A N 1
ATOM 749 C CA . GLN A 1 103 ? -7.073 -4.515 0.561 1.00 71.81 103 GLN A CA 1
ATOM 750 C C . GLN A 1 103 ? -8.506 -4.066 0.836 1.00 71.81 103 GLN A C 1
ATOM 752 O O . GLN A 1 103 ? -8.680 -2.851 1.087 1.00 71.81 103 GLN A O 1
#